Protein AF-T2JI66-F1 (afdb_monomer)

Foldseek 3Di:
DPDVVVPPPPVVVVVVCCVVDPVSVVVVVVVVCLLPVQLVVVVVLCVQAVNPDPPLSVVLSVVSPPSSVVCVVPPDDGDPDPPD

Organism: NCBI:txid1284629

Radius of gyration: 19.32 Å; Cα contacts (8 Å, |Δi|>4): 37; chains: 1; bounding box: 39×46×51 Å

Mean predicted aligned error: 9.78 Å

Sequence (84 aa):
MFFGGAISGSWVDFVSEWQSRRFINVMSLDLLCLCLIFPLIIRDDMLRRNIDSNTLFWVISLIPLLGTLVYLCFRPSLPQSETN

Structure (mmCIF, N/CA/C/O backbone):
data_AF-T2JI66-F1
#
_entry.id   AF-T2JI66-F1
#
loop_
_atom_site.group_PDB
_atom_site.id
_atom_site.type_symbol
_atom_site.label_atom_id
_atom_site.label_alt_id
_atom_site.label_comp_id
_atom_site.label_asym_id
_atom_site.label_entity_id
_atom_site.label_seq_id
_atom_site.pdbx_PDB_ins_code
_atom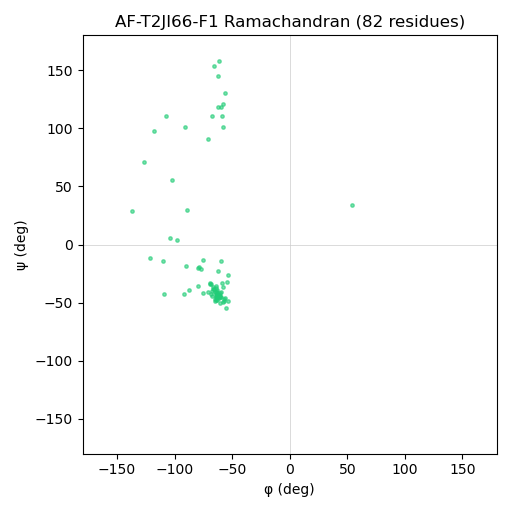_site.Cartn_x
_atom_site.Cartn_y
_atom_site.Cartn_z
_atom_site.occupancy
_atom_site.B_iso_or_equiv
_atom_site.auth_seq_id
_atom_site.auth_comp_id
_atom_site.auth_asym_id
_atom_site.auth_atom_id
_atom_site.pdbx_PDB_model_num
ATOM 1 N N . MET A 1 1 ? 5.011 -28.994 -25.996 1.00 44.72 1 MET A N 1
ATOM 2 C CA . MET A 1 1 ? 5.934 -28.392 -25.011 1.00 44.72 1 MET A CA 1
ATOM 3 C C . MET A 1 1 ? 5.637 -26.894 -24.948 1.00 44.72 1 MET A C 1
ATOM 5 O O . MET A 1 1 ? 6.305 -26.125 -25.610 1.00 44.72 1 MET A O 1
ATOM 9 N N . PHE A 1 2 ? 4.566 -26.483 -24.255 1.00 50.03 2 PHE A N 1
ATOM 10 C CA . PHE A 1 2 ? 4.059 -25.093 -24.298 1.00 50.03 2 PHE A CA 1
ATOM 11 C C . PHE A 1 2 ? 3.658 -24.544 -22.916 1.00 50.03 2 PHE A C 1
ATOM 13 O O . PHE A 1 2 ? 2.786 -23.694 -22.815 1.00 50.03 2 PHE A O 1
ATOM 20 N N . PHE A 1 3 ? 4.297 -25.020 -21.842 1.00 50.06 3 PHE A N 1
ATOM 21 C CA . PHE A 1 3 ? 4.060 -24.498 -20.484 1.00 50.06 3 PHE A CA 1
ATOM 22 C C . PHE A 1 3 ? 5.322 -23.942 -19.803 1.00 50.06 3 PHE A C 1
ATOM 24 O O . PHE A 1 3 ? 5.216 -23.247 -18.802 1.00 50.06 3 PHE A O 1
ATOM 31 N N . GLY A 1 4 ? 6.518 -24.184 -20.357 1.00 48.28 4 GLY A N 1
ATOM 32 C CA . GLY A 1 4 ? 7.783 -23.754 -19.739 1.00 48.28 4 GLY A CA 1
ATOM 33 C C . GLY A 1 4 ? 8.116 -22.266 -19.902 1.00 48.28 4 GLY A C 1
ATOM 34 O O . GLY A 1 4 ? 8.878 -21.735 -19.105 1.00 48.28 4 GLY A O 1
ATOM 35 N N . GLY A 1 5 ? 7.530 -21.588 -20.896 1.00 50.38 5 GLY A N 1
ATOM 36 C CA . GLY A 1 5 ? 7.857 -20.195 -21.230 1.00 50.38 5 GLY A CA 1
ATOM 37 C C . GLY A 1 5 ? 7.231 -19.137 -20.313 1.00 50.38 5 GLY A C 1
ATOM 38 O O . GLY A 1 5 ? 7.708 -18.011 -20.273 1.00 50.38 5 GLY A O 1
ATOM 39 N N . ALA A 1 6 ? 6.176 -19.480 -19.566 1.00 53.09 6 ALA A N 1
ATOM 40 C CA . ALA A 1 6 ? 5.464 -18.518 -18.718 1.00 53.09 6 ALA A CA 1
ATOM 41 C C . ALA A 1 6 ? 6.182 -18.234 -17.386 1.00 53.09 6 ALA A C 1
ATOM 43 O O . ALA A 1 6 ? 5.931 -17.211 -16.759 1.00 53.09 6 ALA A O 1
ATOM 44 N N . ILE A 1 7 ? 7.076 -19.133 -16.959 1.00 55.34 7 ILE A N 1
ATOM 45 C CA . ILE A 1 7 ? 7.821 -19.025 -15.692 1.00 55.34 7 ILE A CA 1
ATOM 46 C C . ILE A 1 7 ? 9.313 -18.744 -15.959 1.00 55.34 7 ILE A C 1
ATOM 48 O O . ILE A 1 7 ? 10.036 -18.304 -15.072 1.00 55.34 7 ILE A O 1
ATOM 52 N N . SER A 1 8 ? 9.776 -18.918 -17.203 1.00 54.28 8 SER A N 1
ATOM 53 C CA . SER A 1 8 ? 11.142 -18.614 -17.644 1.00 54.28 8 SER A CA 1
ATOM 54 C C . SER A 1 8 ? 11.301 -17.175 -18.149 1.00 54.28 8 SER A C 1
ATOM 56 O O . SER A 1 8 ? 12.099 -16.932 -19.055 1.00 54.28 8 SER A O 1
ATOM 58 N N . GLY A 1 9 ? 10.519 -16.225 -17.629 1.00 59.72 9 GLY A N 1
ATOM 59 C CA . GLY A 1 9 ? 10.803 -14.811 -17.852 1.00 59.72 9 GLY A CA 1
ATOM 60 C C . GLY A 1 9 ? 12.198 -14.547 -17.309 1.00 59.72 9 GLY A C 1
ATOM 61 O O . GLY A 1 9 ? 12.427 -14.691 -16.107 1.00 59.72 9 GLY A O 1
ATOM 62 N N . SER A 1 10 ? 13.160 -14.280 -18.190 1.00 70.25 10 SER A N 1
ATOM 63 C CA . SER A 1 10 ? 14.529 -14.095 -17.747 1.00 70.25 10 SER A CA 1
ATOM 64 C C . SER A 1 10 ? 14.544 -12.802 -16.926 1.00 70.25 10 SER A C 1
ATOM 66 O O . SER A 1 10 ? 14.302 -11.702 -17.419 1.00 70.25 10 SER A O 1
ATOM 68 N N . TRP A 1 11 ? 14.733 -12.938 -15.613 1.00 70.2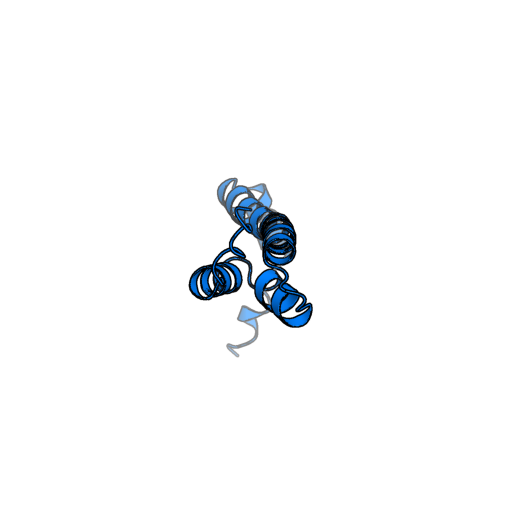5 11 TRP A N 1
ATOM 69 C CA . TRP A 1 11 ? 14.833 -11.796 -14.701 1.00 70.25 11 TRP A CA 1
ATOM 70 C C . TRP A 1 11 ? 15.907 -10.805 -15.170 1.00 70.25 11 TRP A C 1
ATOM 72 O O . TRP A 1 11 ? 15.812 -9.610 -14.912 1.00 70.25 11 TRP A O 1
ATOM 82 N N . VAL A 1 12 ? 16.893 -11.306 -15.917 1.00 75.31 12 VAL A N 1
ATOM 83 C CA . VAL A 1 12 ? 17.928 -10.534 -16.603 1.00 75.31 12 VAL A CA 1
ATOM 84 C C . VAL A 1 12 ? 17.333 -9.600 -17.664 1.00 75.31 12 VAL A C 1
ATOM 86 O O . VAL A 1 12 ? 17.682 -8.422 -17.669 1.00 75.31 12 VAL A O 1
ATOM 89 N N . ASP A 1 13 ? 16.400 -10.065 -18.499 1.00 76.56 13 ASP A N 1
ATOM 90 C CA . ASP A 1 13 ? 15.716 -9.221 -19.490 1.00 76.56 13 ASP A CA 1
ATOM 91 C C . ASP A 1 13 ? 14.838 -8.170 -18.809 1.00 76.56 13 ASP A C 1
ATOM 93 O O . ASP A 1 13 ? 14.814 -7.020 -19.241 1.00 76.56 13 ASP A O 1
ATOM 97 N N . PHE A 1 14 ? 14.173 -8.522 -17.701 1.00 76.44 14 PHE A N 1
ATOM 98 C CA . PHE A 1 14 ? 13.429 -7.544 -16.904 1.00 76.44 14 PHE A CA 1
ATOM 99 C C . PHE A 1 14 ? 14.350 -6.455 -16.350 1.00 76.44 14 PHE A C 1
ATOM 101 O O . PHE A 1 14 ? 14.023 -5.282 -16.472 1.00 76.44 14 PHE A O 1
ATOM 108 N N . VAL A 1 15 ? 15.506 -6.810 -15.779 1.00 77.94 15 VAL A N 1
ATOM 109 C CA . VAL A 1 15 ? 16.482 -5.833 -15.261 1.00 77.94 15 VAL A CA 1
ATOM 110 C C . VAL A 1 15 ? 17.079 -4.983 -16.391 1.00 77.94 15 VAL A C 1
ATOM 112 O O . VAL A 1 15 ? 17.271 -3.780 -16.215 1.00 77.94 15 VAL A O 1
ATOM 115 N N . SER A 1 16 ? 17.336 -5.574 -17.560 1.00 78.69 16 SER A N 1
ATOM 116 C CA . SER A 1 16 ? 17.837 -4.855 -18.737 1.00 78.69 16 SER A CA 1
ATOM 117 C C . SER A 1 16 ? 16.813 -3.842 -19.259 1.00 78.69 16 SER A C 1
ATOM 119 O O . SER A 1 16 ? 17.125 -2.662 -19.433 1.00 78.69 16 SER A O 1
ATOM 121 N N . GLU A 1 17 ? 15.561 -4.269 -19.426 1.00 78.50 17 GLU A N 1
ATOM 122 C CA . GLU A 1 17 ? 14.460 -3.403 -19.848 1.00 78.50 17 GLU A CA 1
ATOM 123 C C . GLU A 1 17 ? 14.098 -2.375 -18.771 1.00 78.50 17 GLU A C 1
ATOM 125 O O . GLU A 1 17 ? 13.785 -1.231 -19.093 1.00 78.50 17 GLU A O 1
ATOM 130 N N . TRP A 1 18 ? 14.220 -2.727 -17.491 1.00 73.88 18 TRP A N 1
ATOM 131 C CA . TRP A 1 18 ? 14.088 -1.797 -16.375 1.00 73.88 18 TRP A CA 1
ATOM 132 C C . TRP A 1 18 ? 15.101 -0.661 -16.488 1.00 73.88 18 TRP A C 1
ATOM 134 O O . TRP A 1 18 ? 14.720 0.498 -16.415 1.00 73.88 18 TRP A O 1
ATOM 144 N N . GLN A 1 19 ? 16.383 -0.943 -16.718 1.00 74.56 19 GLN A N 1
ATOM 145 C CA . GLN A 1 19 ? 17.397 0.109 -16.867 1.00 74.56 19 GLN A CA 1
ATOM 146 C C . GLN A 1 19 ? 17.234 0.916 -18.164 1.00 74.56 19 GLN A C 1
ATOM 148 O O . GLN A 1 19 ? 17.486 2.120 -18.174 1.00 74.56 19 GLN A O 1
ATOM 153 N N . SER A 1 20 ? 16.788 0.271 -19.243 1.00 81.12 20 SER A N 1
ATOM 154 C CA . SER A 1 20 ? 16.653 0.886 -20.568 1.00 81.12 20 SER A CA 1
ATOM 155 C C . SER A 1 20 ? 15.388 1.744 -20.706 1.00 81.12 20 SER A C 1
ATOM 157 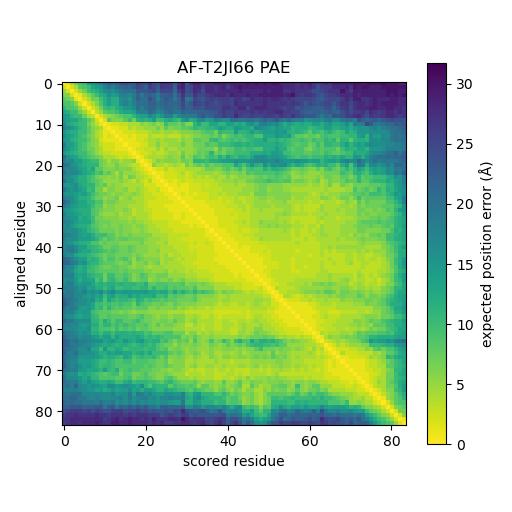O O . SER A 1 20 ? 15.400 2.811 -21.327 1.00 81.12 20 SER A O 1
ATOM 159 N N . ARG A 1 21 ? 14.276 1.330 -20.082 1.00 83.88 21 ARG A N 1
ATOM 160 C CA . ARG A 1 21 ? 12.983 2.021 -20.163 1.00 83.88 21 ARG A CA 1
ATOM 161 C C . ARG A 1 21 ? 12.641 2.741 -18.871 1.00 83.88 21 ARG A C 1
ATOM 163 O O . ARG A 1 21 ? 12.192 2.164 -17.880 1.00 83.88 21 ARG A O 1
ATOM 170 N N . ARG A 1 22 ? 12.672 4.070 -18.945 1.00 80.75 22 ARG A N 1
ATOM 171 C CA . ARG A 1 22 ? 12.174 4.959 -17.884 1.00 80.75 22 ARG A CA 1
ATOM 172 C C . ARG A 1 22 ? 10.720 4.664 -17.476 1.00 80.75 22 ARG A C 1
ATOM 174 O O . ARG A 1 22 ? 10.385 4.826 -16.310 1.00 80.75 22 ARG A O 1
ATOM 181 N N . PHE A 1 23 ? 9.871 4.204 -18.398 1.00 84.94 23 PHE A N 1
ATOM 182 C CA . PHE A 1 23 ? 8.471 3.876 -18.099 1.00 84.94 23 PHE A CA 1
ATOM 183 C C . PHE A 1 23 ? 8.325 2.714 -17.102 1.00 84.94 23 PHE A C 1
ATOM 185 O O . PHE A 1 23 ? 7.514 2.798 -16.185 1.00 84.94 23 PHE A O 1
ATOM 192 N N . ILE A 1 24 ? 9.144 1.665 -17.241 1.00 82.88 24 ILE A N 1
ATOM 193 C CA . ILE A 1 24 ? 9.105 0.488 -16.359 1.00 82.88 24 ILE A CA 1
ATOM 194 C C . ILE A 1 24 ? 9.564 0.874 -14.945 1.00 82.88 24 ILE A C 1
ATOM 196 O O . ILE A 1 24 ? 8.928 0.479 -13.965 1.00 82.88 24 ILE A O 1
ATOM 200 N N . ASN A 1 25 ? 10.599 1.721 -14.845 1.00 83.94 25 ASN A N 1
ATOM 201 C CA . ASN A 1 25 ? 11.023 2.296 -13.566 1.00 83.94 25 ASN A CA 1
ATOM 202 C C . ASN A 1 25 ? 9.880 3.027 -12.867 1.00 83.94 25 ASN A C 1
ATOM 204 O O . ASN A 1 25 ? 9.592 2.737 -11.714 1.00 83.94 25 ASN A O 1
ATOM 208 N N . VAL A 1 26 ? 9.246 3.983 -13.556 1.00 87.88 26 VAL A N 1
ATOM 209 C CA . VAL A 1 26 ? 8.219 4.837 -12.946 1.00 87.88 26 VAL A CA 1
ATOM 210 C C . VAL A 1 26 ? 7.011 4.007 -12.530 1.00 87.88 26 VAL A C 1
ATOM 212 O O . VAL A 1 26 ? 6.621 4.086 -11.376 1.00 87.88 26 VAL A O 1
ATOM 215 N N . MET A 1 27 ? 6.486 3.135 -13.399 1.00 88.94 27 MET A N 1
ATO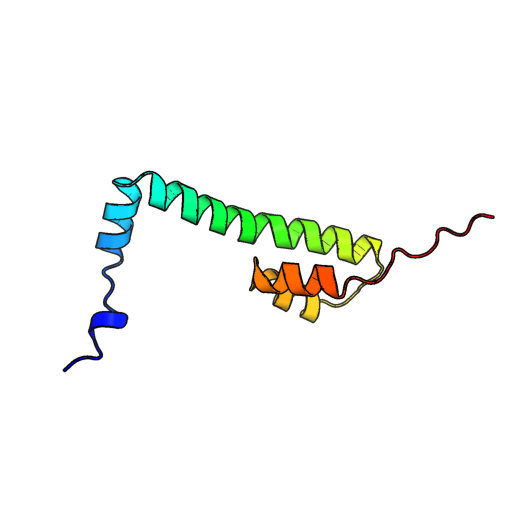M 216 C CA . MET A 1 27 ? 5.321 2.319 -13.035 1.00 88.94 27 MET A CA 1
ATOM 217 C C . MET A 1 27 ? 5.566 1.429 -11.820 1.00 88.94 27 MET A C 1
ATOM 219 O O . MET A 1 27 ? 4.670 1.251 -10.996 1.00 88.94 27 MET A O 1
ATOM 223 N N . SER A 1 28 ? 6.746 0.821 -11.712 1.00 85.00 28 SER A N 1
ATOM 224 C CA . SER A 1 28 ? 6.975 -0.120 -10.614 1.00 85.00 28 SER A CA 1
ATOM 225 C C . SER A 1 28 ? 7.546 0.551 -9.367 1.00 85.00 28 SER A C 1
ATOM 227 O O . SER A 1 28 ? 7.364 0.022 -8.274 1.00 85.00 28 SER A O 1
ATOM 229 N N . LEU A 1 29 ? 8.118 1.754 -9.497 1.00 88.75 29 LEU A N 1
ATOM 230 C CA . LEU A 1 29 ? 8.279 2.684 -8.382 1.00 88.75 29 LEU A CA 1
ATOM 231 C C . LEU A 1 29 ? 6.909 3.106 -7.845 1.00 88.75 29 LEU A C 1
ATOM 233 O O . LEU A 1 29 ? 6.706 3.020 -6.641 1.00 88.75 29 LEU A O 1
ATOM 237 N N . ASP A 1 30 ? 5.964 3.489 -8.709 1.00 87.50 30 ASP A N 1
ATOM 238 C CA . ASP A 1 30 ? 4.600 3.835 -8.302 1.00 87.50 30 ASP A CA 1
ATOM 239 C C . ASP A 1 30 ? 3.967 2.654 -7.557 1.00 87.50 30 ASP A C 1
ATOM 241 O O . ASP A 1 30 ? 3.490 2.823 -6.438 1.00 87.50 30 ASP A O 1
ATOM 245 N N . LEU A 1 31 ? 4.055 1.433 -8.098 1.00 86.62 31 LEU A N 1
ATOM 246 C CA . LEU A 1 31 ? 3.578 0.227 -7.413 1.00 86.62 31 LEU A CA 1
ATOM 247 C C . LEU A 1 31 ? 4.243 0.033 -6.041 1.00 86.62 31 LEU A C 1
ATOM 249 O O . LEU A 1 31 ? 3.545 -0.211 -5.060 1.00 86.62 31 LEU A O 1
ATOM 253 N N . LEU A 1 32 ? 5.570 0.163 -5.950 1.00 87.50 32 LEU A N 1
ATOM 254 C CA . LEU A 1 32 ? 6.306 0.043 -4.689 1.00 87.50 32 LEU A CA 1
ATOM 255 C C . LEU A 1 32 ? 5.878 1.115 -3.679 1.00 87.50 32 LEU A C 1
ATOM 257 O O . LEU A 1 32 ? 5.657 0.814 -2.506 1.00 87.50 32 LEU A O 1
ATOM 261 N N . CYS A 1 33 ? 5.735 2.359 -4.129 1.00 88.75 33 CYS A N 1
ATOM 262 C CA . CYS A 1 33 ? 5.258 3.464 -3.316 1.00 88.75 33 CYS A CA 1
ATOM 263 C C . CYS A 1 33 ? 3.846 3.188 -2.801 1.00 88.75 33 CYS A C 1
ATOM 265 O O . CYS A 1 33 ? 3.609 3.364 -1.610 1.00 88.75 33 CYS A O 1
ATOM 267 N N . LEU A 1 34 ? 2.930 2.686 -3.634 1.00 86.88 34 LEU A N 1
ATOM 268 C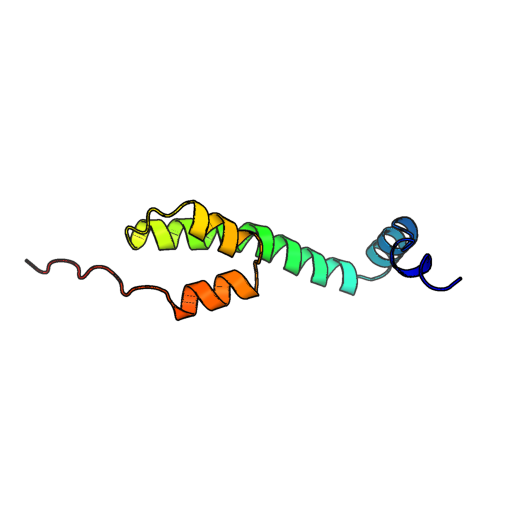 CA . LEU A 1 34 ? 1.589 2.299 -3.192 1.00 86.88 34 LEU A CA 1
ATOM 269 C C . LEU A 1 34 ? 1.655 1.144 -2.174 1.00 86.88 34 LEU A C 1
ATOM 271 O O . LEU A 1 34 ? 1.007 1.227 -1.133 1.00 86.88 34 LEU A O 1
ATOM 275 N N . CYS A 1 35 ? 2.492 0.124 -2.398 1.00 83.88 35 CYS A N 1
ATOM 276 C CA . CYS A 1 35 ? 2.713 -0.973 -1.445 1.00 83.88 35 CYS A CA 1
ATOM 277 C C . CYS A 1 35 ? 3.219 -0.500 -0.073 1.00 83.88 35 CYS A C 1
ATOM 279 O O . CYS A 1 35 ? 2.911 -1.134 0.929 1.00 83.88 35 CYS A O 1
ATOM 281 N N . LEU A 1 36 ? 4.009 0.576 -0.008 1.00 86.25 36 LEU A N 1
ATOM 282 C CA . LEU A 1 36 ? 4.586 1.076 1.247 1.00 86.25 36 LEU A CA 1
ATOM 283 C C . LEU A 1 36 ? 3.710 2.135 1.924 1.00 86.25 36 LEU A C 1
ATOM 285 O O . LEU A 1 36 ? 3.531 2.109 3.139 1.00 86.25 36 LEU A O 1
ATOM 289 N N . ILE A 1 37 ? 3.161 3.067 1.147 1.00 87.62 37 ILE A N 1
ATOM 290 C CA . ILE A 1 37 ? 2.423 4.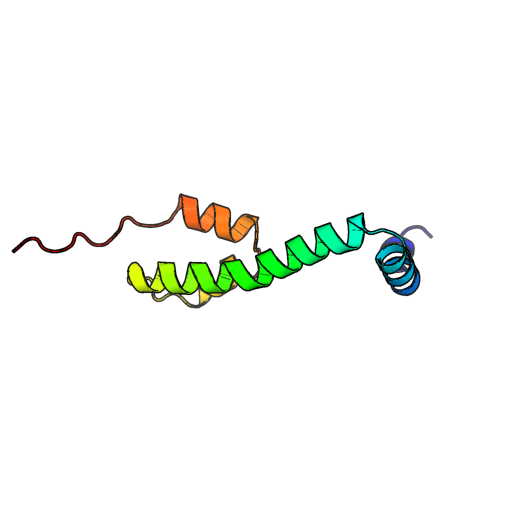226 1.659 1.00 87.62 37 ILE A CA 1
ATOM 291 C C . ILE A 1 37 ? 1.026 3.817 2.136 1.00 87.62 37 ILE A C 1
ATOM 293 O O . ILE A 1 37 ? 0.589 4.271 3.194 1.00 87.62 37 ILE A O 1
ATOM 297 N N . PHE A 1 38 ? 0.318 2.945 1.411 1.00 85.75 38 PHE A N 1
ATOM 298 C CA . PHE A 1 38 ? -1.052 2.584 1.785 1.00 85.75 38 PHE A CA 1
ATOM 299 C C . PHE A 1 38 ? -1.167 1.863 3.133 1.00 85.75 38 PHE A C 1
ATOM 301 O O . PHE A 1 38 ? -2.021 2.272 3.924 1.00 85.75 38 PHE A O 1
ATOM 308 N N . PRO A 1 39 ? -0.327 0.862 3.464 1.00 85.06 39 PRO A N 1
ATOM 309 C CA . PRO A 1 39 ? -0.356 0.241 4.787 1.00 85.06 39 PRO A CA 1
ATOM 310 C C . PRO A 1 39 ? -0.125 1.247 5.917 1.00 85.06 39 PRO A C 1
ATOM 312 O O . PRO A 1 39 ? -0.764 1.155 6.963 1.00 85.06 39 PRO A O 1
ATOM 315 N N . LEU A 1 40 ? 0.743 2.244 5.708 1.00 87.88 40 LEU A N 1
ATOM 316 C CA . LEU A 1 40 ? 0.987 3.294 6.700 1.00 87.88 40 LEU A CA 1
ATOM 317 C C . LEU A 1 40 ? -0.266 4.150 6.935 1.00 87.88 40 LEU A C 1
ATOM 319 O O . LEU A 1 40 ? -0.652 4.365 8.083 1.00 87.88 40 LEU A O 1
ATOM 323 N N . ILE A 1 41 ? -0.932 4.588 5.862 1.00 88.12 41 ILE A N 1
ATOM 324 C CA . ILE A 1 41 ? -2.141 5.423 5.948 1.00 88.12 41 ILE A CA 1
ATOM 325 C C . ILE A 1 41 ? -3.316 4.647 6.556 1.00 88.12 41 ILE A C 1
ATOM 327 O O . ILE A 1 41 ? -4.027 5.171 7.412 1.00 88.12 41 ILE A O 1
ATOM 331 N N . ILE A 1 42 ? -3.528 3.399 6.133 1.00 88.38 42 ILE A N 1
ATOM 332 C CA . ILE A 1 42 ? -4.631 2.564 6.628 1.00 88.38 42 ILE A CA 1
ATOM 333 C C . ILE A 1 42 ? -4.471 2.287 8.115 1.00 88.38 42 ILE A C 1
ATOM 335 O 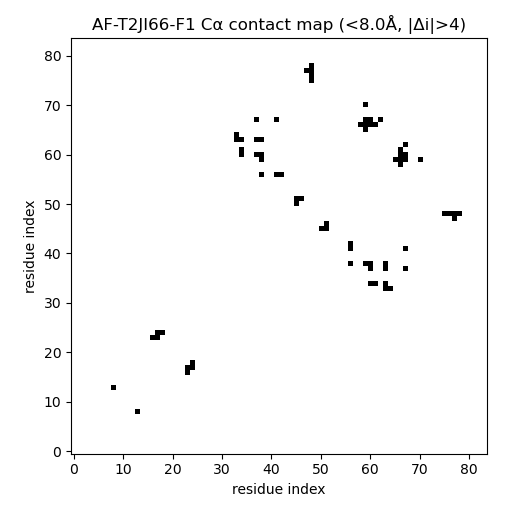O . ILE A 1 42 ? -5.456 2.330 8.845 1.00 88.38 42 ILE A O 1
ATOM 339 N N . ARG A 1 43 ? -3.242 2.048 8.585 1.00 87.44 43 ARG A N 1
ATOM 340 C CA . ARG A 1 43 ? -2.994 1.836 10.011 1.00 87.44 43 ARG A CA 1
ATOM 341 C C . ARG A 1 43 ? -3.406 3.048 10.842 1.00 87.44 43 ARG A C 1
ATOM 343 O O . ARG A 1 43 ? -4.080 2.871 11.851 1.00 87.44 43 ARG A O 1
ATOM 350 N N . ASP A 1 44 ? -3.050 4.256 10.407 1.00 88.75 44 ASP A N 1
ATOM 351 C CA . ASP A 1 44 ? -3.466 5.491 11.086 1.00 88.75 44 ASP A CA 1
ATOM 352 C C . ASP A 1 44 ? -4.995 5.673 11.046 1.00 88.75 44 ASP A C 1
ATOM 354 O O . ASP A 1 44 ? -5.617 5.994 12.058 1.00 88.75 44 ASP A O 1
ATOM 358 N N . ASP A 1 45 ? -5.633 5.399 9.904 1.00 89.00 45 ASP A N 1
ATOM 359 C CA . ASP A 1 45 ? -7.091 5.494 9.771 1.00 89.00 45 ASP A CA 1
ATOM 360 C C . ASP A 1 45 ? -7.846 4.477 10.643 1.00 89.00 45 ASP A C 1
ATOM 362 O O . ASP A 1 45 ? -8.848 4.829 11.267 1.00 89.00 45 ASP A O 1
ATOM 366 N N . MET A 1 46 ? -7.363 3.235 10.725 1.00 89.81 46 MET A N 1
ATOM 367 C CA . MET A 1 46 ? -7.943 2.191 11.575 1.00 89.81 46 MET A CA 1
ATOM 368 C C . MET A 1 46 ? -7.848 2.564 13.057 1.00 89.81 46 MET A C 1
ATOM 370 O O . MET A 1 46 ? -8.829 2.404 13.786 1.00 89.81 46 MET A O 1
ATOM 374 N N . LEU A 1 47 ? -6.713 3.132 13.486 1.00 89.25 47 LEU A N 1
ATOM 375 C CA . LEU A 1 47 ? -6.521 3.622 14.855 1.00 89.25 47 LEU A CA 1
ATOM 376 C C . LEU A 1 47 ? -7.509 4.743 15.198 1.00 89.25 47 LEU A C 1
ATOM 378 O O . LEU A 1 47 ? -8.147 4.700 16.247 1.00 89.25 47 LEU A O 1
ATOM 382 N N . ARG A 1 48 ? -7.724 5.702 14.287 1.00 87.50 48 ARG A N 1
ATOM 383 C CA . ARG A 1 48 ? -8.719 6.781 14.470 1.00 87.50 48 ARG A CA 1
ATOM 384 C C . ARG A 1 48 ? -10.158 6.270 14.577 1.00 87.50 48 ARG A C 1
ATOM 386 O O . ARG A 1 48 ? -11.022 6.977 15.090 1.00 87.50 48 ARG A O 1
ATOM 393 N N . ARG A 1 49 ? -10.430 5.071 14.060 1.00 87.94 49 ARG A N 1
ATOM 394 C CA . ARG A 1 49 ? -11.763 4.450 14.011 1.00 87.94 49 ARG A CA 1
ATOM 395 C C . ARG A 1 49 ? -11.965 3.352 15.050 1.00 87.94 49 ARG A C 1
ATOM 397 O O . ARG A 1 49 ? -13.013 2.717 15.025 1.00 87.94 49 ARG A O 1
ATOM 404 N N . ASN A 1 50 ? -11.001 3.135 15.949 1.00 85.31 50 ASN A N 1
ATOM 405 C CA . ASN A 1 50 ? -11.007 2.034 16.921 1.00 85.31 50 ASN A CA 1
ATOM 406 C C . ASN A 1 50 ? -11.191 0.645 16.267 1.00 85.31 50 ASN A C 1
ATOM 408 O O . ASN A 1 50 ? -11.829 -0.241 16.834 1.00 85.31 50 ASN A O 1
ATOM 412 N N . ILE A 1 51 ? -10.653 0.447 15.057 1.00 84.31 51 ILE A N 1
ATOM 413 C CA . ILE A 1 51 ? -10.698 -0.845 14.361 1.00 84.31 51 ILE A CA 1
ATOM 414 C C . ILE A 1 51 ? -9.446 -1.639 14.731 1.00 84.31 51 ILE A C 1
ATOM 416 O O . ILE A 1 51 ? -8.381 -1.426 14.155 1.00 84.31 51 ILE A O 1
ATOM 420 N N . ASP A 1 52 ? -9.583 -2.591 15.652 1.00 83.50 52 ASP A N 1
ATOM 421 C CA . ASP A 1 52 ? -8.456 -3.380 16.170 1.00 83.50 52 ASP A CA 1
ATOM 422 C C . ASP A 1 52 ? -8.393 -4.787 15.543 1.00 83.50 52 ASP A C 1
ATOM 424 O O . ASP A 1 52 ? -8.464 -5.819 16.208 1.00 83.50 52 ASP A O 1
ATOM 428 N N . SER A 1 53 ? -8.341 -4.841 14.205 1.00 86.25 53 SER A N 1
ATOM 429 C CA . SER A 1 53 ? -8.291 -6.101 13.448 1.00 86.25 53 SER A CA 1
ATOM 430 C C . SER A 1 53 ? -7.003 -6.230 12.640 1.00 86.25 53 SER A C 1
ATOM 432 O O . SER A 1 53 ? -6.886 -5.735 11.517 1.00 86.25 53 SER A O 1
ATOM 434 N N . ASN A 1 54 ? -6.035 -6.960 13.199 1.00 86.00 54 ASN A N 1
ATOM 435 C CA . ASN A 1 54 ? -4.745 -7.212 12.552 1.00 86.00 54 ASN A CA 1
ATOM 436 C C . ASN A 1 54 ? -4.895 -8.027 11.251 1.00 86.00 54 ASN A C 1
ATOM 438 O O . ASN A 1 54 ? -4.202 -7.771 10.270 1.00 86.00 54 ASN A O 1
ATOM 442 N N . THR A 1 55 ? -5.837 -8.974 11.198 1.00 86.81 55 THR A N 1
ATOM 443 C CA . THR A 1 55 ? -6.111 -9.764 9.984 1.00 86.81 55 THR A CA 1
ATOM 444 C C . THR A 1 55 ? -6.605 -8.879 8.844 1.00 86.81 55 THR A C 1
ATOM 446 O O . THR A 1 55 ? -6.125 -8.995 7.718 1.00 86.81 55 THR A O 1
ATOM 449 N N . LEU A 1 56 ? -7.531 -7.963 9.139 1.00 84.94 56 LEU A N 1
ATOM 450 C CA . LEU A 1 56 ? -8.076 -7.028 8.157 1.00 84.94 56 LEU A CA 1
ATOM 451 C C . LEU A 1 56 ? -6.974 -6.101 7.625 1.00 84.94 56 LEU A C 1
ATOM 453 O O . LEU A 1 56 ? -6.835 -5.957 6.411 1.00 84.94 56 LEU A O 1
ATOM 457 N N . PHE A 1 57 ? -6.123 -5.578 8.514 1.00 87.69 57 PHE A N 1
ATOM 458 C CA . PHE A 1 57 ? -4.954 -4.774 8.148 1.00 87.69 57 PHE A CA 1
ATOM 459 C C . PHE A 1 57 ? -4.036 -5.480 7.133 1.00 87.69 57 PHE A C 1
ATOM 461 O O . PHE A 1 57 ? -3.683 -4.890 6.108 1.00 87.69 57 PHE A O 1
ATOM 468 N N .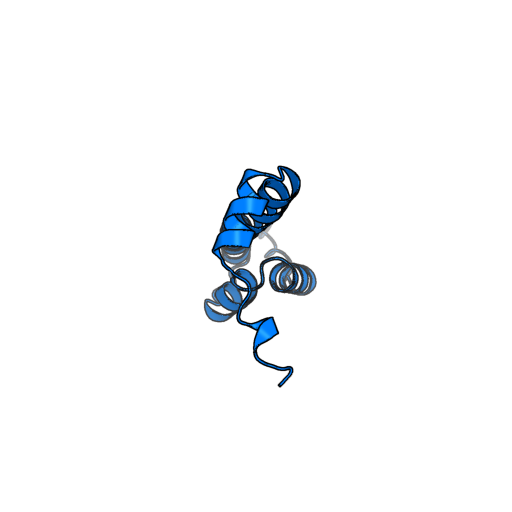 TRP A 1 58 ? -3.673 -6.745 7.376 1.00 84.81 58 TRP A N 1
ATOM 469 C CA . TRP A 1 58 ? -2.784 -7.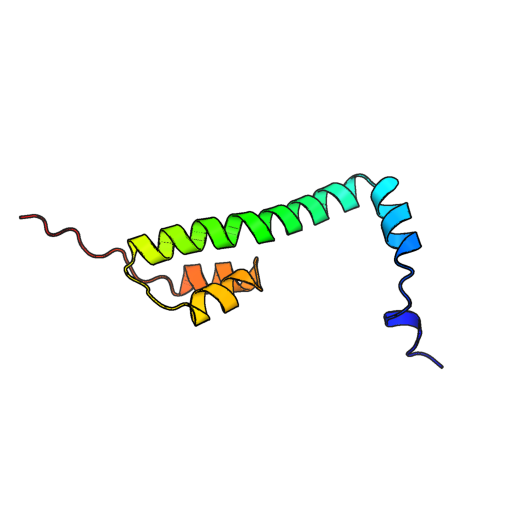499 6.484 1.00 84.81 58 TRP A CA 1
ATOM 470 C C . TRP A 1 58 ? -3.422 -7.830 5.134 1.00 84.81 58 TRP A C 1
ATOM 472 O O . TRP A 1 58 ? -2.769 -7.664 4.105 1.00 84.81 58 TRP A O 1
ATOM 482 N N . VAL A 1 59 ? -4.692 -8.251 5.115 1.00 85.38 59 VAL A N 1
ATOM 483 C CA . VAL A 1 59 ? -5.413 -8.572 3.867 1.00 85.38 59 VAL A CA 1
ATOM 484 C C . VAL A 1 59 ? -5.493 -7.353 2.949 1.00 85.38 59 VAL A C 1
ATOM 486 O O . VAL A 1 59 ? -5.268 -7.462 1.745 1.00 85.38 59 VAL A O 1
ATOM 489 N N . ILE A 1 60 ? -5.765 -6.182 3.520 1.00 84.50 60 ILE A N 1
ATOM 490 C CA . ILE A 1 60 ? -5.848 -4.927 2.773 1.00 84.50 60 ILE A CA 1
ATOM 491 C C . ILE A 1 60 ? -4.461 -4.470 2.302 1.00 84.50 60 ILE A C 1
ATOM 493 O O . ILE A 1 60 ? -4.315 -4.036 1.160 1.00 84.50 60 ILE A O 1
ATOM 497 N N . SER A 1 61 ? -3.440 -4.599 3.154 1.00 83.75 61 SER A N 1
ATOM 498 C CA . SER A 1 61 ? -2.068 -4.160 2.859 1.00 83.75 61 SER A CA 1
ATOM 499 C C . SER A 1 61 ? -1.377 -5.000 1.781 1.00 83.75 61 SER A C 1
ATOM 501 O O . SER A 1 61 ? -0.591 -4.469 1.002 1.00 83.75 61 SER A O 1
ATOM 503 N N . LEU A 1 62 ? -1.672 -6.303 1.709 1.00 80.88 62 LEU A N 1
ATOM 504 C CA . LEU A 1 62 ? -1.090 -7.216 0.715 1.00 80.88 62 LEU A CA 1
ATOM 505 C C . LEU A 1 62 ? -1.683 -7.047 -0.689 1.00 80.88 62 LEU A C 1
ATOM 507 O O . LEU A 1 62 ? -1.121 -7.555 -1.658 1.00 80.88 62 LEU A O 1
ATOM 511 N N . ILE A 1 63 ? -2.804 -6.333 -0.811 1.00 82.75 63 ILE A N 1
ATOM 512 C CA . ILE A 1 63 ? -3.472 -6.072 -2.085 1.00 82.75 63 ILE A CA 1
ATOM 513 C C . ILE A 1 63 ? -3.655 -4.552 -2.217 1.00 82.75 63 ILE A C 1
ATOM 515 O O . ILE A 1 63 ? -4.776 -4.054 -2.119 1.00 82.75 63 ILE A O 1
ATOM 519 N N . PRO A 1 64 ? -2.564 -3.794 -2.438 1.00 69.69 64 PRO A N 1
ATOM 520 C CA . PRO A 1 64 ? -2.498 -2.339 -2.236 1.00 69.69 64 PRO A CA 1
ATOM 521 C C . PRO A 1 64 ? -3.478 -1.508 -3.072 1.00 69.69 64 PRO A C 1
ATOM 523 O O . PRO A 1 64 ? -3.670 -0.334 -2.772 1.00 69.69 64 PRO A O 1
ATOM 526 N N . LEU A 1 65 ? -4.098 -2.087 -4.103 1.00 74.12 65 LEU A N 1
ATOM 527 C CA . LEU A 1 65 ? -5.060 -1.412 -4.980 1.00 74.12 65 LEU A CA 1
ATOM 528 C C . LEU A 1 65 ? -6.503 -1.897 -4.775 1.00 74.12 65 LEU A C 1
ATOM 530 O O . LEU A 1 65 ? -7.427 -1.092 -4.730 1.00 74.12 65 LEU A O 1
ATOM 534 N N . LEU A 1 66 ? -6.713 -3.209 -4.630 1.00 80.69 66 LEU A N 1
ATOM 535 C CA . LEU A 1 66 ? -8.056 -3.772 -4.458 1.00 80.69 66 LEU A CA 1
ATOM 536 C C . LEU A 1 66 ? -8.478 -3.808 -2.983 1.00 80.69 66 LEU A C 1
ATOM 538 O O . LEU A 1 66 ? -9.622 -3.505 -2.660 1.00 80.69 66 LEU A O 1
ATOM 542 N N . GLY A 1 67 ? -7.554 -4.141 -2.081 1.00 80.12 67 GLY A N 1
ATOM 543 C CA . GLY A 1 67 ? -7.802 -4.192 -0.644 1.00 80.12 67 GLY A CA 1
ATOM 544 C C . GLY A 1 67 ? -8.139 -2.817 -0.074 1.00 80.12 67 GLY A C 1
ATOM 545 O O . GLY A 1 67 ? -9.100 -2.677 0.676 1.00 80.12 67 GLY A O 1
ATOM 546 N N . THR A 1 68 ? -7.394 -1.787 -0.474 1.00 80.94 68 THR A N 1
ATOM 547 C CA . THR A 1 68 ? -7.642 -0.378 -0.114 1.00 80.94 68 THR A CA 1
ATOM 548 C C . THR A 1 68 ? -8.993 0.116 -0.614 1.00 80.94 68 THR A C 1
ATOM 550 O O . THR A 1 68 ? -9.715 0.761 0.143 1.00 80.94 68 THR A O 1
ATOM 553 N N . LEU A 1 69 ? -9.368 -0.208 -1.855 1.00 83.31 69 LEU A N 1
ATOM 554 C CA . LEU A 1 69 ? -10.669 0.164 -2.415 1.00 83.31 69 LEU A CA 1
ATOM 555 C C . LEU A 1 69 ? -11.817 -0.449 -1.601 1.00 83.31 69 LEU A C 1
ATOM 557 O O . LEU A 1 69 ? -12.721 0.260 -1.165 1.00 83.31 69 LEU A O 1
ATOM 561 N N . VAL A 1 70 ? -11.744 -1.759 -1.348 1.00 85.06 70 VAL A N 1
ATOM 562 C CA . VAL A 1 70 ? -12.736 -2.480 -0.540 1.00 85.06 70 VAL A CA 1
ATOM 563 C C . VAL A 1 70 ? -12.801 -1.892 0.872 1.00 85.06 70 VAL A C 1
ATOM 565 O O . VAL A 1 70 ? -13.892 -1.612 1.362 1.00 85.06 70 VAL A O 1
ATOM 568 N N . TYR A 1 71 ? -11.653 -1.628 1.503 1.00 85.06 71 TYR A N 1
ATOM 569 C CA . TYR A 1 71 ? -11.598 -0.989 2.818 1.00 85.06 71 TYR A CA 1
ATOM 570 C C . TYR A 1 71 ? -12.318 0.358 2.838 1.00 85.06 71 TYR A C 1
ATOM 572 O O . TYR A 1 71 ? -13.118 0.596 3.735 1.00 85.06 71 TYR A O 1
ATOM 580 N N . LEU A 1 72 ? -12.086 1.219 1.842 1.00 83.44 72 LEU A N 1
ATOM 581 C CA . LEU A 1 72 ? -12.747 2.521 1.749 1.00 83.44 72 LEU A CA 1
ATOM 582 C C . LEU A 1 72 ? -14.263 2.396 1.557 1.00 83.44 72 LEU A C 1
ATOM 584 O O . LEU A 1 72 ? -15.001 3.182 2.148 1.00 83.44 72 LEU A O 1
ATOM 588 N N . CYS A 1 73 ? -14.732 1.410 0.787 1.00 86.12 73 CYS A N 1
ATOM 589 C CA . CYS A 1 73 ? -16.163 1.157 0.600 1.00 86.12 73 CYS A CA 1
ATOM 590 C C . CYS A 1 73 ? -16.861 0.681 1.883 1.00 86.12 73 CYS A C 1
ATOM 592 O O . CYS A 1 73 ? -18.009 1.046 2.117 1.00 86.12 73 CYS A O 1
ATOM 594 N N . PHE A 1 74 ? -16.182 -0.121 2.709 1.00 84.00 74 PHE A N 1
ATOM 595 C CA . PHE A 1 74 ? -16.729 -0.667 3.960 1.00 84.00 74 PHE A CA 1
ATOM 596 C C . PHE A 1 74 ? -16.318 0.116 5.212 1.00 84.00 74 PHE A C 1
ATOM 598 O O . PHE A 1 74 ? -16.647 -0.283 6.330 1.00 84.00 74 PHE A O 1
ATOM 605 N N . ARG A 1 75 ? -15.591 1.223 5.041 1.00 84.25 75 ARG A N 1
ATOM 606 C CA . ARG A 1 75 ? -15.059 2.036 6.132 1.00 84.25 75 ARG A CA 1
ATOM 607 C C . ARG A 1 75 ? -16.210 2.524 7.022 1.00 84.25 75 ARG A C 1
ATOM 609 O O . ARG A 1 75 ? -17.086 3.237 6.529 1.00 84.25 75 ARG A O 1
ATOM 616 N N . PRO A 1 76 ? -16.217 2.187 8.323 1.00 81.06 76 PRO A N 1
ATOM 617 C CA . PRO A 1 76 ? -17.248 2.660 9.244 1.00 81.06 76 PRO A CA 1
ATOM 618 C C . PRO A 1 76 ? -17.138 4.175 9.402 1.00 81.06 76 PRO A C 1
ATOM 620 O O . PRO A 1 76 ? -16.043 4.703 9.245 1.00 81.06 76 PRO A O 1
ATOM 623 N N . SER A 1 77 ? -18.220 4.886 9.726 1.00 81.81 77 SER A N 1
ATOM 624 C CA . SER A 1 77 ? -18.183 6.331 10.022 1.00 81.81 77 SER A CA 1
ATOM 625 C C . SER A 1 77 ? -17.305 6.648 11.241 1.00 81.81 77 SER A C 1
ATOM 627 O O . SER A 1 77 ? -17.013 5.770 12.049 1.00 81.81 77 SER A O 1
ATOM 629 N N . LEU A 1 78 ? -16.823 7.895 11.354 1.00 78.62 78 LEU A N 1
ATOM 630 C CA . LEU A 1 78 ? -16.036 8.301 12.529 1.00 78.62 78 LEU A CA 1
ATOM 631 C C . LEU A 1 78 ? -16.899 8.189 13.797 1.00 78.62 78 LEU A C 1
ATOM 633 O O . LEU A 1 78 ? -18.093 8.491 13.717 1.00 78.62 78 LEU A O 1
ATOM 637 N N . PRO A 1 79 ? -16.319 7.805 14.949 1.00 77.94 79 PRO A N 1
ATOM 638 C CA . PRO A 1 79 ? -17.017 7.899 16.223 1.00 77.94 79 PRO A CA 1
ATOM 639 C C . PRO A 1 79 ? -17.468 9.346 16.420 1.00 77.94 79 PRO A C 1
ATOM 641 O O . PRO A 1 79 ? -16.676 10.271 16.225 1.00 77.94 79 PRO A O 1
ATOM 644 N N . GLN A 1 80 ? -18.740 9.550 16.754 1.00 74.06 80 GLN A N 1
ATOM 645 C CA . GLN A 1 80 ? -19.253 10.886 17.016 1.00 74.06 80 GLN A CA 1
ATOM 646 C C . GLN A 1 80 ? -18.497 11.450 18.220 1.00 74.06 80 GLN A C 1
ATOM 648 O O . GLN A 1 80 ? -18.531 10.861 19.298 1.00 74.06 80 GLN A O 1
ATOM 653 N N . SER A 1 81 ? -17.765 12.550 18.027 1.00 66.25 81 SER A N 1
ATOM 654 C CA . SER A 1 81 ? -17.186 13.276 19.153 1.00 66.25 81 SER A CA 1
ATOM 655 C C . SER A 1 81 ? -18.342 13.722 20.032 1.00 66.25 81 SER A C 1
ATOM 657 O O . SER A 1 81 ? -19.228 14.432 19.556 1.00 66.25 81 SER A O 1
ATOM 659 N N . GLU A 1 82 ? -18.365 13.253 21.277 1.00 63.22 82 GLU A N 1
ATOM 660 C CA . GLU A 1 82 ? -19.343 13.693 22.260 1.00 63.22 82 GLU A CA 1
ATOM 661 C C . GLU A 1 82 ? -19.211 15.210 22.415 1.00 63.22 82 GLU A C 1
ATOM 663 O O . GLU A 1 82 ? -18.275 15.716 23.032 1.00 63.22 82 GLU A O 1
ATOM 668 N N . THR A 1 83 ? -20.118 15.950 21.784 1.00 53.78 83 THR A N 1
ATOM 669 C CA . THR A 1 83 ? -20.365 17.351 22.101 1.00 53.78 83 THR A CA 1
ATOM 670 C C . THR A 1 83 ? -21.065 17.368 23.454 1.00 53.78 83 THR A C 1
ATOM 672 O O . THR A 1 83 ? -22.288 17.236 23.507 1.00 53.78 83 THR A O 1
ATOM 675 N N . ASN A 1 84 ? -20.269 17.451 24.522 1.00 46.22 84 ASN A N 1
ATOM 676 C CA . ASN A 1 84 ? -20.710 17.923 25.833 1.00 46.22 84 ASN A CA 1
ATOM 677 C C . ASN A 1 84 ? -20.455 19.428 25.928 1.00 46.22 84 ASN A C 1
ATOM 679 O O . ASN A 1 84 ? -19.353 19.855 25.511 1.00 46.22 84 ASN A O 1
#

Secondary structure (DSSP, 8-state):
--SGGGT---HHHHHHHHHH-HHHHHHHHHHHHHHHHHHHHHHHHHHHTT---HHHHHHHHTSTTHHHHHHHHHPPPPPPP---

pLDDT: mean 78.61, std 11.92, range [44.72, 89.81]

Solvent-accessible surface area (backbone atoms only — not comparable to full-atom values): 5058 Å² total; per-residue (Å²): 143,88,70,69,72,83,76,60,65,54,65,64,58,51,53,51,47,37,74,71,32,69,65,55,44,51,57,52,48,50,51,51,48,41,50,56,50,47,44,57,54,51,51,55,53,29,61,73,55,74,55,90,48,70,67,60,53,50,59,26,38,77,32,53,68,62,27,47,50,53,47,62,75,67,54,76,76,73,73,79,76,81,86,124